Protein AF-A0A8S3BS06-F1 (afdb_monomer)

pLDDT: mean 73.61, std 16.78, range [44.59, 90.75]

Radius of gyration: 25.38 Å; Cα contacts (8 Å, |Δi|>4): 35; chains: 1; bounding box: 79×45×24 Å

Organism: NCBI:txid392030

Foldseek 3Di:
DDDPPPDDPPPPDDPPVDPDDPPDPPQPLADPVLLVVLCVVCVVDDSVVSSVLCVVVSNPSVVSSVVVVVVVPD

Nearest PDB structures (foldseek):
  1wgl-assembly1_A  TM=7.971E-01  e=1.642E-02  Homo sapiens
  2qho-assembly4_H  TM=8.258E-01  e=2.530E-01  Homo sapiens
  2l2d-assembly1_A  TM=7.162E-01  e=2.523E+00  Homo sapiens
  2dzl-assembly1_A  TM=5.157E-01  e=9.333E-01  Homo sapiens
  2dam-assembly1_A  TM=5.999E-01  e=2.228E+00  Homo sapiens

Mean predicted aligned error: 14.72 Å

InterPro domains:
  IPR003892 Ubiquitin system component CUE [PF02845] (32-72)
  IPR003892 Ubiquitin system component CUE [PS51140] (30-73)
  IPR003892 Ubiquitin system component CUE [SM00546] (30-72)
  IPR009060 UBA-like superfamily [SSF46934] (32-72)

Sequence (74 aa):
MDDVNLLNSSTGSSSASSPSNSVIESAAMYSSDDIRTIEEMFPAIDRQIIIDLLEKHGGNKDLVVNNLLQNSVS

Structure (mmCIF, N/CA/C/O backbone):
data_AF-A0A8S3BS06-F1
#
_entry.id   AF-A0A8S3BS06-F1
#
loop_
_atom_site.group_PDB
_atom_site.id
_atom_site.type_symbol
_atom_site.label_atom_id
_atom_site.label_alt_id
_atom_site.label_comp_id
_atom_site.label_asym_id
_atom_site.label_entity_id
_atom_site.label_seq_id
_atom_site.pdbx_PDB_ins_code
_atom_site.Cartn_x
_atom_site.Cartn_y
_atom_site.Cartn_z
_atom_site.occupancy
_atom_site.B_iso_or_equiv
_atom_site.auth_seq_id
_atom_site.auth_comp_id
_atom_site.auth_asym_id
_atom_site.auth_atom_id
_atom_site.pdbx_PDB_model_num
ATOM 1 N N . MET A 1 1 ? 63.641 -37.124 9.033 1.00 55.78 1 MET A N 1
ATOM 2 C CA . MET A 1 1 ? 63.327 -35.974 9.895 1.00 55.78 1 MET A CA 1
ATOM 3 C C . MET A 1 1 ? 64.004 -34.771 9.254 1.00 55.78 1 MET A C 1
ATOM 5 O O . MET A 1 1 ? 65.222 -34.713 9.298 1.00 55.78 1 MET A O 1
ATOM 9 N N . ASP A 1 2 ? 63.365 -33.891 8.492 1.00 55.25 2 ASP A N 1
ATOM 10 C CA . ASP A 1 2 ? 61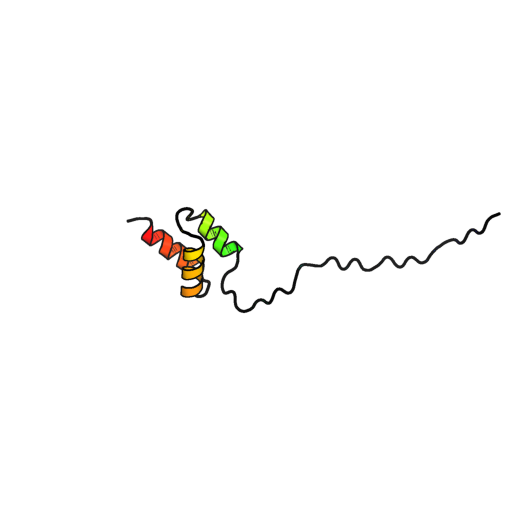.944 -33.635 8.268 1.00 55.25 2 ASP A CA 1
ATOM 11 C C . ASP A 1 2 ? 61.785 -32.963 6.895 1.00 55.25 2 ASP A C 1
ATOM 13 O O . ASP A 1 2 ? 62.534 -32.049 6.544 1.00 55.25 2 ASP A O 1
ATOM 17 N N . ASP A 1 3 ? 60.817 -33.438 6.119 1.00 57.56 3 ASP A N 1
ATOM 18 C CA . ASP A 1 3 ? 60.33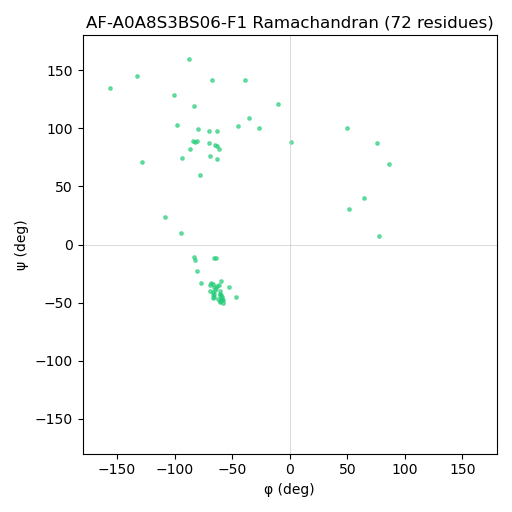6 -32.836 4.883 1.00 57.56 3 ASP A CA 1
ATOM 19 C C . ASP A 1 3 ? 59.722 -31.453 5.165 1.00 57.56 3 ASP A C 1
ATOM 21 O O . ASP A 1 3 ? 58.555 -31.339 5.536 1.00 57.56 3 ASP A O 1
ATOM 25 N N . VAL A 1 4 ? 60.480 -30.372 4.967 1.00 67.00 4 VAL A N 1
ATOM 26 C CA . VAL A 1 4 ? 59.923 -29.006 4.971 1.00 67.00 4 VAL A CA 1
ATOM 27 C C . VAL A 1 4 ? 59.570 -28.578 3.551 1.00 67.00 4 VAL A C 1
ATOM 29 O O . VAL A 1 4 ? 60.244 -27.777 2.907 1.00 67.00 4 VAL A O 1
ATOM 32 N N . ASN A 1 5 ? 58.465 -29.150 3.073 1.00 62.50 5 ASN A N 1
ATOM 33 C CA . ASN A 1 5 ? 57.707 -28.698 1.912 1.00 62.50 5 ASN A CA 1
ATOM 34 C C . ASN A 1 5 ? 57.137 -27.293 2.191 1.00 62.50 5 ASN A C 1
ATOM 36 O O . ASN A 1 5 ? 56.018 -27.133 2.683 1.00 62.50 5 ASN A O 1
ATOM 40 N N . LEU A 1 6 ? 57.950 -26.266 1.950 1.00 65.12 6 LEU A N 1
ATOM 41 C CA . LEU A 1 6 ? 57.569 -24.871 2.112 1.00 65.12 6 LEU A CA 1
ATOM 42 C C . LEU A 1 6 ? 56.822 -24.387 0.865 1.00 65.12 6 LEU A C 1
ATOM 44 O O . LEU A 1 6 ? 57.388 -24.286 -0.219 1.00 65.12 6 LEU A O 1
ATOM 48 N N . LEU A 1 7 ? 55.571 -23.989 1.116 1.00 62.00 7 LEU A N 1
ATOM 49 C CA . LEU A 1 7 ? 54.689 -23.176 0.274 1.00 62.00 7 LEU A CA 1
ATOM 50 C C . LEU A 1 7 ? 53.878 -23.960 -0.768 1.00 62.00 7 LEU A C 1
ATOM 52 O O . LEU A 1 7 ? 53.993 -23.794 -1.980 1.00 62.00 7 LEU A O 1
ATOM 56 N N . ASN A 1 8 ? 52.934 -24.736 -0.228 1.00 55.72 8 ASN A N 1
ATOM 57 C CA . ASN A 1 8 ? 51.604 -24.915 -0.807 1.00 55.72 8 ASN A CA 1
ATOM 58 C C . ASN A 1 8 ? 51.135 -23.601 -1.460 1.00 55.72 8 ASN A C 1
ATOM 60 O O . ASN A 1 8 ? 50.823 -22.619 -0.783 1.00 55.72 8 ASN A O 1
ATOM 64 N N . SER A 1 9 ? 51.095 -23.618 -2.789 1.00 53.97 9 SER A N 1
ATOM 65 C CA . SER A 1 9 ? 50.422 -22.634 -3.623 1.00 53.97 9 SER A CA 1
ATOM 66 C C 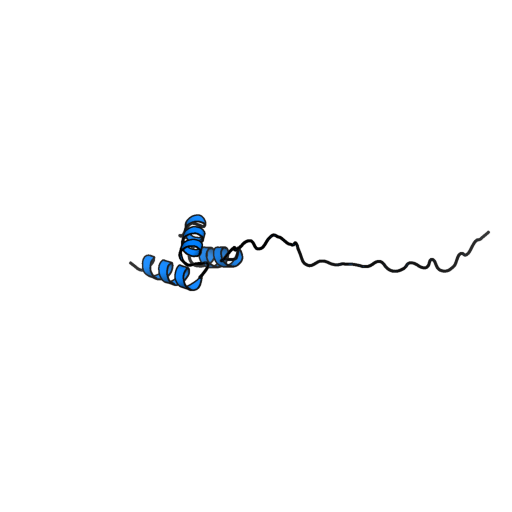. SER A 1 9 ? 48.916 -22.787 -3.429 1.00 53.97 9 SER A C 1
ATOM 68 O O . SER A 1 9 ? 48.222 -23.356 -4.266 1.00 53.97 9 SER A O 1
ATOM 70 N N . SER A 1 10 ? 48.398 -22.303 -2.303 1.00 51.03 10 SER A N 1
ATOM 71 C CA . SER A 1 10 ? 46.962 -22.120 -2.145 1.00 51.03 10 SER A CA 1
ATOM 72 C C . SER A 1 10 ? 46.587 -20.824 -2.832 1.00 51.03 10 SER A C 1
ATOM 74 O O . SER A 1 10 ? 46.600 -19.740 -2.250 1.00 51.03 10 SER A O 1
ATOM 76 N N . THR A 1 11 ? 46.277 -20.973 -4.115 1.00 57.66 11 THR A N 1
ATOM 77 C CA . THR A 1 11 ? 45.327 -20.127 -4.819 1.00 57.66 11 THR A CA 1
ATOM 78 C C . THR A 1 11 ? 44.105 -19.960 -3.919 1.00 57.66 11 THR A C 1
ATOM 80 O O . THR A 1 11 ? 43.289 -20.863 -3.734 1.00 57.66 11 THR A O 1
ATOM 83 N N . GLY A 1 12 ? 44.047 -18.798 -3.272 1.00 54.69 12 GLY A N 1
ATOM 84 C CA . GLY A 1 12 ? 42.927 -18.346 -2.465 1.00 54.69 12 GLY A CA 1
ATOM 85 C C . GLY A 1 12 ? 41.726 -18.151 -3.368 1.00 54.69 12 GLY A C 1
ATOM 86 O O . GLY A 1 12 ? 41.509 -17.074 -3.911 1.00 54.69 12 GLY A O 1
ATOM 87 N N . SER A 1 13 ? 41.040 -19.269 -3.567 1.00 51.22 13 SER A N 1
ATOM 88 C CA . SER A 1 13 ? 39.668 -19.462 -3.992 1.00 51.22 13 SER A CA 1
ATOM 89 C C . SER A 1 13 ? 38.843 -18.184 -4.006 1.00 51.22 13 SER A C 1
ATOM 91 O O . SER A 1 13 ? 38.621 -17.531 -2.990 1.00 51.22 13 SER A O 1
ATOM 93 N N . SER A 1 14 ? 38.352 -17.904 -5.204 1.00 52.12 14 SER A N 1
ATOM 94 C CA . SER A 1 14 ? 37.125 -17.196 -5.508 1.00 52.12 14 SER A CA 1
ATOM 95 C C . SER A 1 14 ? 36.089 -17.321 -4.386 1.00 52.12 14 SER A C 1
ATOM 97 O O . SER A 1 14 ? 35.348 -18.298 -4.320 1.00 52.12 14 SER A O 1
ATOM 99 N N . SER A 1 15 ? 35.973 -16.299 -3.547 1.00 48.34 15 SER A N 1
ATOM 100 C CA . SER A 1 15 ? 34.725 -16.055 -2.831 1.00 48.34 15 SER A CA 1
ATOM 101 C C . SER A 1 15 ? 33.853 -15.212 -3.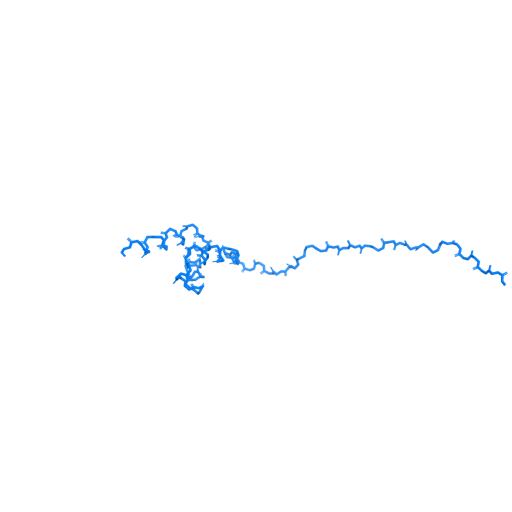743 1.00 48.34 15 SER A C 1
ATOM 103 O O . SER A 1 15 ? 33.811 -13.986 -3.662 1.00 48.34 15 SER A O 1
ATOM 105 N N . ALA A 1 16 ? 33.190 -15.913 -4.664 1.00 57.19 16 ALA A N 1
ATOM 106 C CA . ALA A 1 16 ? 31.956 -15.458 -5.272 1.00 57.19 16 ALA A CA 1
ATOM 107 C C . ALA A 1 16 ? 30.914 -15.322 -4.152 1.00 57.19 16 ALA A C 1
ATOM 109 O O . ALA A 1 16 ? 30.124 -16.224 -3.887 1.00 57.19 16 ALA A O 1
ATOM 110 N N . SER A 1 17 ? 30.960 -14.197 -3.445 1.00 48.53 17 SER A N 1
ATOM 111 C CA . SER A 1 17 ? 29.915 -13.811 -2.509 1.00 48.53 17 SER A CA 1
ATOM 112 C C . SER A 1 17 ? 28.818 -13.128 -3.312 1.00 48.53 17 SER A C 1
ATOM 114 O O . SER A 1 17 ? 28.848 -11.927 -3.568 1.00 48.53 17 SER A O 1
ATOM 116 N N . SER A 1 18 ? 27.902 -13.967 -3.780 1.00 55.69 18 SER A N 1
ATOM 117 C CA . SER A 1 18 ? 26.623 -13.636 -4.399 1.00 55.69 18 SER A CA 1
ATOM 118 C C . SER A 1 18 ? 25.917 -12.443 -3.736 1.00 55.69 18 SER A C 1
ATOM 120 O O . SER A 1 18 ? 25.795 -12.418 -2.512 1.00 55.69 18 SER A O 1
ATOM 122 N N . PRO A 1 19 ? 25.273 -11.573 -4.524 1.00 56.19 19 PRO A N 1
ATOM 123 C CA . PRO A 1 19 ? 23.886 -11.218 -4.292 1.00 56.19 19 PRO A CA 1
ATOM 124 C C . PRO A 1 19 ? 23.054 -12.076 -5.252 1.00 56.19 19 PRO A C 1
ATOM 126 O O . PRO A 1 19 ? 23.151 -11.982 -6.469 1.00 56.19 19 PRO A O 1
ATOM 129 N N . SER A 1 20 ? 22.446 -13.121 -4.706 1.00 50.97 20 SER A N 1
ATOM 130 C CA . SER A 1 20 ? 20.995 -13.148 -4.525 1.00 50.97 20 SER A CA 1
ATOM 131 C C . SER A 1 20 ? 20.264 -13.407 -5.838 1.00 50.97 20 SER A C 1
ATOM 133 O O . SER A 1 20 ? 19.854 -12.498 -6.541 1.00 50.97 20 SER A O 1
ATOM 135 N N . ASN A 1 21 ? 20.107 -14.704 -6.099 1.00 47.09 21 ASN A N 1
ATOM 136 C CA . ASN A 1 21 ? 18.885 -15.316 -6.600 1.00 47.09 21 ASN A CA 1
ATOM 137 C C . ASN A 1 21 ? 18.238 -14.637 -7.821 1.00 47.09 21 ASN A C 1
ATOM 139 O O . ASN A 1 21 ? 17.454 -13.701 -7.693 1.00 47.09 21 ASN A O 1
ATOM 143 N N . SER A 1 22 ? 18.468 -15.212 -9.004 1.00 55.94 22 SER A N 1
ATOM 144 C CA . SER A 1 22 ? 17.568 -15.071 -10.150 1.00 55.94 22 SER A CA 1
ATOM 145 C C . SER A 1 22 ? 16.204 -15.696 -9.826 1.00 55.94 22 SER A C 1
ATOM 147 O O . SER A 1 22 ? 15.867 -16.772 -10.315 1.00 55.94 22 SER A O 1
ATOM 149 N N . VAL A 1 23 ? 15.400 -15.036 -8.993 1.00 51.44 23 VAL A N 1
ATOM 150 C CA . VAL A 1 23 ? 13.955 -15.249 -9.000 1.00 51.44 23 VAL A CA 1
ATOM 151 C C . VAL A 1 23 ? 13.448 -14.435 -10.169 1.00 51.44 23 VAL A C 1
ATOM 153 O O . VAL A 1 23 ? 13.371 -13.219 -10.097 1.00 51.44 23 VAL A O 1
ATOM 156 N N . ILE A 1 24 ? 13.229 -15.137 -11.275 1.00 50.03 24 ILE A N 1
ATOM 157 C CA . ILE A 1 2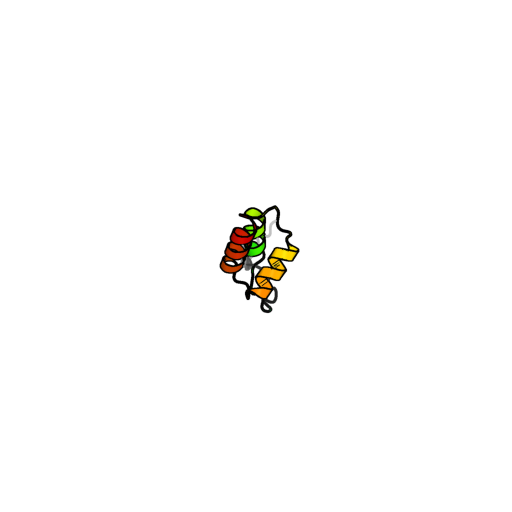4 ? 12.192 -14.889 -12.273 1.00 50.03 24 ILE A CA 1
ATOM 158 C C . ILE A 1 24 ? 11.343 -13.655 -11.905 1.00 50.03 24 ILE A C 1
ATOM 160 O O . ILE A 1 24 ? 10.322 -13.770 -11.231 1.00 50.03 24 ILE A O 1
ATOM 164 N N . GLU A 1 25 ? 11.771 -12.467 -12.335 1.00 50.53 25 GLU A N 1
ATOM 165 C CA . GLU A 1 25 ? 10.979 -11.238 -12.242 1.00 50.53 25 GLU A CA 1
ATOM 166 C C . GLU A 1 25 ? 9.952 -11.272 -13.378 1.00 50.53 25 GLU A C 1
ATOM 168 O O . GLU A 1 25 ? 9.949 -10.483 -14.319 1.00 50.53 25 GLU A O 1
ATOM 173 N N . SER A 1 26 ? 9.106 -12.298 -13.359 1.00 44.59 26 SER A N 1
ATOM 174 C CA . SER A 1 26 ? 7.923 -12.361 -14.196 1.00 44.59 26 SER A CA 1
ATOM 175 C C . SER A 1 26 ? 6.941 -11.328 -13.664 1.00 44.59 26 SER A C 1
ATOM 177 O O . SER A 1 26 ? 6.117 -11.640 -12.815 1.00 44.59 26 SER A O 1
ATOM 179 N N . ALA A 1 27 ? 7.072 -10.096 -14.155 1.00 55.22 27 ALA A N 1
ATOM 180 C CA . ALA A 1 27 ? 6.021 -9.081 -14.183 1.00 55.22 27 ALA A CA 1
ATOM 181 C C . ALA A 1 27 ? 5.296 -8.808 -12.849 1.00 55.22 27 ALA A C 1
ATOM 183 O O . ALA A 1 27 ? 4.122 -8.436 -12.860 1.00 55.22 27 ALA A O 1
ATOM 184 N N . ALA A 1 28 ? 5.965 -8.964 -11.703 1.00 57.25 28 ALA A N 1
ATOM 185 C CA . ALA A 1 28 ? 5.422 -8.472 -10.446 1.00 57.25 28 ALA A CA 1
ATOM 186 C C . ALA A 1 28 ? 5.491 -6.943 -10.502 1.00 57.25 28 ALA A C 1
ATOM 188 O O . ALA A 1 28 ? 6.546 -6.352 -10.299 1.00 57.25 28 ALA A O 1
ATOM 189 N N . MET A 1 29 ? 4.377 -6.295 -10.856 1.00 70.38 29 MET A N 1
ATOM 190 C CA . MET A 1 29 ? 4.320 -4.832 -10.938 1.00 70.38 29 MET A CA 1
ATOM 191 C C . MET A 1 29 ? 4.527 -4.159 -9.568 1.00 70.38 29 MET A C 1
ATOM 193 O O . MET A 1 29 ? 4.736 -2.954 -9.508 1.00 70.38 29 MET A O 1
ATOM 197 N N . TYR A 1 30 ? 4.491 -4.928 -8.479 1.00 79.19 30 TYR A N 1
ATOM 198 C CA . TYR A 1 30 ? 4.666 -4.485 -7.101 1.00 79.19 30 TYR A CA 1
ATOM 199 C C . TYR A 1 30 ? 5.654 -5.387 -6.355 1.00 79.19 30 TYR A C 1
ATOM 201 O O . TYR A 1 30 ? 5.684 -6.603 -6.566 1.00 79.19 30 TYR A O 1
ATOM 209 N N . SER A 1 31 ? 6.437 -4.798 -5.448 1.00 85.38 31 SER A N 1
ATOM 210 C CA . SER A 1 31 ? 7.352 -5.532 -4.575 1.00 85.38 31 SER A CA 1
ATOM 211 C C . SER A 1 31 ? 6.664 -5.992 -3.288 1.00 85.38 31 SER A C 1
ATOM 213 O O . SER A 1 31 ? 5.660 -5.439 -2.834 1.00 85.38 31 SER A O 1
ATOM 215 N N . SER A 1 32 ? 7.256 -6.995 -2.640 1.00 84.81 32 SER A N 1
ATOM 216 C CA . SER A 1 32 ? 6.855 -7.407 -1.289 1.00 84.81 32 SER A CA 1
ATOM 217 C C . SER A 1 32 ? 7.010 -6.265 -0.275 1.00 84.81 32 SER A C 1
ATOM 219 O O . SER A 1 32 ? 6.212 -6.164 0.656 1.00 84.81 32 SER A O 1
ATOM 221 N N . ASP A 1 33 ? 7.991 -5.383 -0.487 1.00 87.69 33 ASP A N 1
ATOM 222 C CA . ASP A 1 33 ? 8.184 -4.164 0.303 1.00 87.69 33 ASP A CA 1
ATOM 223 C C . ASP A 1 33 ? 7.036 -3.160 0.128 1.00 87.69 33 ASP A C 1
ATOM 225 O O . ASP A 1 33 ? 6.620 -2.538 1.107 1.00 87.69 33 ASP A O 1
ATOM 229 N N 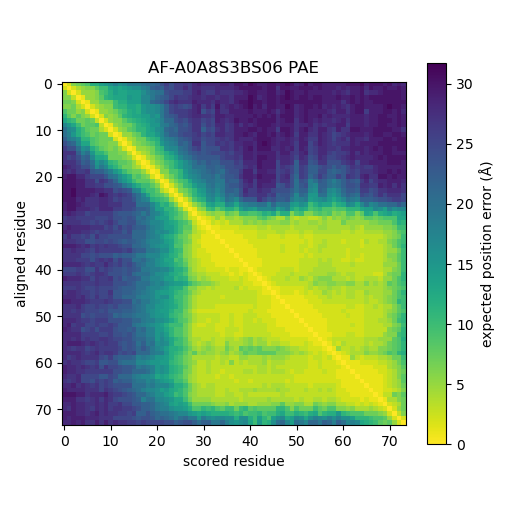. ASP A 1 34 ? 6.465 -3.038 -1.077 1.00 88.00 34 ASP A N 1
ATOM 230 C CA . ASP A 1 34 ? 5.323 -2.147 -1.322 1.00 88.00 34 ASP A CA 1
ATOM 231 C C . ASP A 1 34 ? 4.092 -2.622 -0.554 1.00 88.00 34 ASP A C 1
ATOM 233 O O . ASP A 1 34 ? 3.433 -1.827 0.115 1.00 88.00 34 ASP A O 1
ATOM 237 N N . ILE A 1 35 ? 3.824 -3.933 -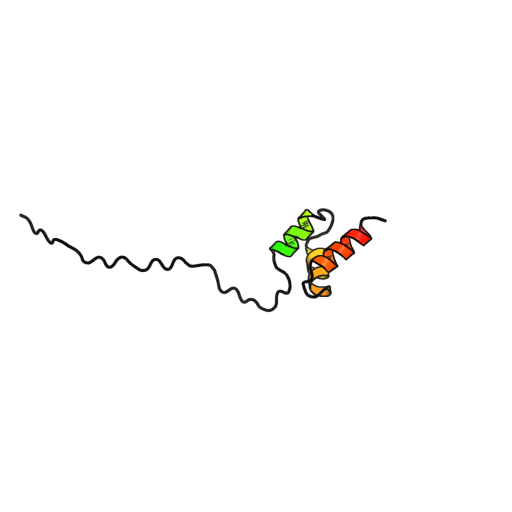0.595 1.00 89.44 35 ILE A N 1
ATOM 238 C CA . ILE A 1 35 ? 2.726 -4.550 0.156 1.00 89.44 35 ILE A CA 1
ATOM 239 C C . ILE A 1 35 ? 2.905 -4.274 1.646 1.00 89.44 35 ILE A C 1
ATOM 241 O O . ILE A 1 35 ? 1.985 -3.770 2.283 1.00 89.44 35 ILE A O 1
ATOM 245 N N . ARG A 1 36 ? 4.102 -4.544 2.184 1.00 90.38 36 ARG A N 1
ATOM 246 C CA . ARG A 1 36 ? 4.412 -4.333 3.601 1.00 90.38 36 ARG A CA 1
ATOM 247 C C . ARG A 1 36 ? 4.232 -2.875 4.013 1.00 90.38 36 ARG A C 1
ATOM 249 O O . ARG A 1 36 ? 3.632 -2.613 5.047 1.00 90.38 36 ARG A O 1
ATOM 256 N N . THR A 1 37 ? 4.699 -1.939 3.190 1.00 90.31 37 THR A N 1
ATOM 257 C CA . THR A 1 37 ? 4.564 -0.500 3.453 1.00 90.31 37 THR A CA 1
ATOM 258 C C . THR A 1 37 ? 3.090 -0.098 3.547 1.00 90.31 37 THR A C 1
ATOM 260 O O . THR A 1 37 ? 2.703 0.647 4.445 1.00 90.31 37 THR A O 1
ATOM 263 N N . ILE A 1 38 ? 2.246 -0.599 2.637 1.00 89.62 38 ILE A N 1
ATOM 264 C CA . ILE A 1 38 ? 0.799 -0.346 2.676 1.00 89.62 38 ILE A CA 1
ATOM 265 C C . ILE A 1 38 ? 0.171 -1.009 3.910 1.00 89.62 38 ILE A C 1
ATOM 267 O O . ILE A 1 38 ? -0.651 -0.378 4.565 1.00 89.62 38 ILE A O 1
ATOM 271 N N . GLU A 1 39 ? 0.580 -2.227 4.265 1.00 90.75 39 GLU A N 1
ATOM 272 C CA . GLU A 1 39 ? 0.116 -2.948 5.460 1.00 90.75 39 GLU A CA 1
ATOM 273 C C . GLU A 1 39 ? 0.442 -2.173 6.751 1.00 90.75 39 GLU A C 1
ATOM 275 O O . GLU A 1 39 ? -0.391 -2.069 7.647 1.00 90.75 39 GLU A O 1
ATOM 280 N N . GLU A 1 40 ? 1.626 -1.554 6.828 1.00 90.06 40 GLU A N 1
ATOM 281 C CA . GLU A 1 40 ? 2.040 -0.716 7.962 1.00 90.06 40 GLU A CA 1
ATOM 282 C C . GLU A 1 40 ? 1.250 0.600 8.046 1.00 90.06 40 GLU A C 1
ATOM 284 O O . GLU A 1 40 ? 0.950 1.068 9.145 1.00 90.06 40 GLU A O 1
ATOM 289 N N . MET A 1 41 ? 0.882 1.196 6.905 1.00 88.75 41 MET A N 1
ATOM 290 C CA . MET A 1 41 ? 0.050 2.408 6.865 1.00 88.75 41 MET A CA 1
ATOM 291 C C . MET A 1 41 ? -1.435 2.118 7.118 1.00 88.75 41 MET A C 1
ATOM 293 O O . MET A 1 41 ? -2.134 2.947 7.703 1.00 88.75 41 MET A O 1
ATOM 297 N N . PHE A 1 42 ? -1.918 0.952 6.688 1.00 89.00 42 PHE A N 1
ATOM 298 C CA . PHE A 1 42 ? -3.308 0.522 6.803 1.00 89.00 42 PHE A CA 1
ATOM 299 C C . PHE A 1 42 ? -3.397 -0.865 7.449 1.00 89.00 42 PHE A C 1
ATOM 301 O O . PHE A 1 42 ? -3.809 -1.820 6.793 1.00 89.00 42 PHE A O 1
ATOM 308 N N . PRO A 1 43 ? -3.111 -0.991 8.756 1.00 87.00 43 PRO A N 1
ATOM 309 C CA . PRO A 1 43 ? -3.162 -2.280 9.454 1.00 87.00 43 PRO A CA 1
ATOM 310 C C . PRO A 1 43 ? -4.580 -2.868 9.544 1.00 87.00 43 PRO A C 1
ATOM 312 O O . PRO A 1 43 ? -4.755 -4.021 9.925 1.00 87.00 43 PRO A O 1
ATOM 315 N N . ALA A 1 44 ? -5.605 -2.073 9.218 1.00 88.12 44 ALA A N 1
ATOM 316 C CA . ALA A 1 44 ? -6.991 -2.517 9.104 1.00 88.12 44 ALA A CA 1
ATOM 317 C C . ALA A 1 44 ? -7.322 -3.146 7.736 1.00 88.12 44 ALA A C 1
ATOM 319 O O . ALA A 1 44 ? -8.407 -3.700 7.574 1.00 88.12 44 ALA A O 1
ATOM 320 N N . ILE A 1 45 ? -6.429 -3.025 6.748 1.00 86.06 45 ILE A N 1
ATOM 321 C CA . ILE A 1 45 ? -6.622 -3.539 5.393 1.00 86.06 45 ILE A CA 1
ATOM 322 C C . ILE A 1 45 ? -5.863 -4.851 5.248 1.00 86.06 45 ILE A C 1
ATOM 324 O O . ILE A 1 45 ? -4.671 -4.943 5.525 1.00 86.06 45 ILE A O 1
ATOM 328 N N . ASP A 1 46 ? -6.576 -5.867 4.777 1.00 90.50 46 ASP A N 1
ATOM 329 C CA . ASP A 1 46 ? -6.023 -7.197 4.585 1.00 90.50 46 ASP A CA 1
ATOM 330 C C . ASP A 1 46 ? -4.978 -7.221 3.466 1.00 90.50 46 ASP A C 1
ATOM 332 O O . ASP A 1 46 ? -5.166 -6.628 2.398 1.00 90.50 46 ASP A O 1
ATOM 336 N N . ARG A 1 47 ? -3.909 -7.997 3.661 1.00 88.12 47 ARG A N 1
ATOM 337 C CA . ARG A 1 47 ? -2.828 -8.161 2.677 1.00 88.12 47 ARG A CA 1
ATOM 338 C C . ARG A 1 47 ? -3.347 -8.553 1.292 1.00 88.12 47 ARG A C 1
ATOM 340 O O . ARG A 1 47 ? -2.831 -8.097 0.275 1.00 88.12 47 ARG A O 1
ATOM 347 N N . GLN A 1 48 ? -4.387 -9.384 1.247 1.00 90.12 48 GLN A N 1
ATOM 348 C CA . GLN A 1 48 ? -5.013 -9.817 -0.001 1.00 90.12 48 GLN A CA 1
ATOM 349 C C . GLN A 1 48 ? -5.653 -8.645 -0.763 1.00 90.12 48 GLN A C 1
ATOM 351 O O . GLN A 1 48 ? -5.557 -8.590 -1.985 1.00 90.12 48 GLN A O 1
ATOM 356 N N . ILE A 1 49 ? -6.254 -7.692 -0.044 1.00 90.00 49 ILE A N 1
ATOM 357 C CA . ILE A 1 49 ? -6.854 -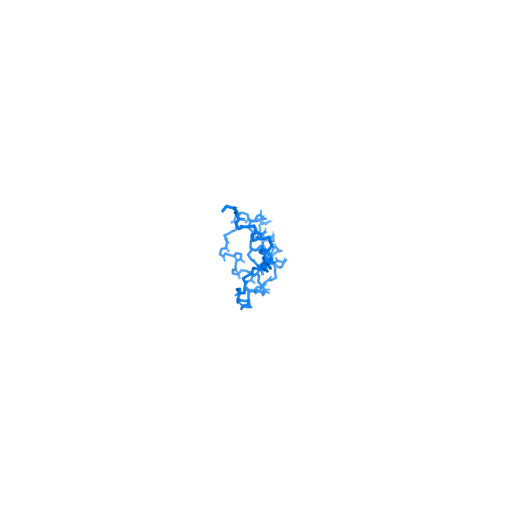6.483 -0.620 1.00 90.00 49 ILE A CA 1
ATOM 358 C C . ILE A 1 49 ? -5.760 -5.563 -1.163 1.00 90.00 49 ILE A C 1
ATOM 360 O O . ILE A 1 49 ? -5.911 -5.001 -2.243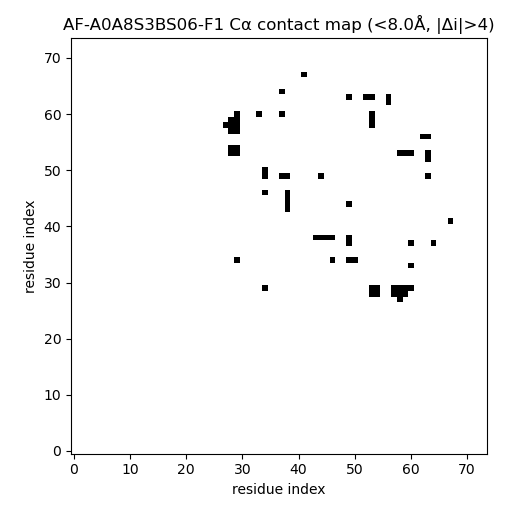 1.00 90.00 49 ILE A O 1
ATOM 364 N N . ILE A 1 50 ? -4.636 -5.444 -0.454 1.00 89.31 50 ILE A N 1
ATOM 365 C CA . ILE A 1 50 ? -3.478 -4.668 -0.915 1.00 89.31 50 ILE A CA 1
ATOM 366 C C . ILE A 1 50 ? -2.960 -5.213 -2.249 1.00 89.31 50 ILE A C 1
ATOM 368 O O . ILE A 1 50 ? -2.733 -4.438 -3.175 1.00 89.31 50 ILE A O 1
ATOM 372 N N . ILE A 1 51 ? -2.812 -6.537 -2.354 1.00 89.81 51 ILE A N 1
ATOM 373 C CA . ILE A 1 51 ? -2.386 -7.212 -3.587 1.00 89.81 51 ILE A CA 1
ATOM 374 C C . ILE A 1 51 ? -3.386 -6.951 -4.718 1.00 89.81 51 ILE A C 1
ATOM 376 O O . ILE A 1 51 ? -2.971 -6.513 -5.785 1.00 89.81 51 ILE A O 1
ATOM 380 N N . ASP A 1 52 ? -4.686 -7.129 -4.469 1.00 90.12 52 ASP A N 1
ATOM 381 C CA . ASP A 1 52 ? -5.737 -6.907 -5.472 1.00 90.12 52 ASP A CA 1
ATOM 382 C C . ASP A 1 52 ? -5.753 -5.453 -5.976 1.00 90.12 52 ASP A C 1
ATOM 384 O O . ASP A 1 52 ? -5.817 -5.195 -7.180 1.00 90.12 52 ASP A O 1
ATOM 388 N N . LEU A 1 53 ? -5.604 -4.477 -5.071 1.00 89.62 53 LEU A N 1
ATOM 389 C CA . LEU A 1 53 ? -5.484 -3.071 -5.448 1.00 89.62 53 LEU A CA 1
ATOM 390 C C . LEU A 1 53 ? -4.197 -2.794 -6.228 1.00 89.62 53 LEU A C 1
ATOM 392 O O . LEU A 1 53 ? -4.242 -2.056 -7.212 1.00 89.62 53 LEU A O 1
ATOM 396 N N . LEU A 1 54 ? -3.061 -3.359 -5.819 1.00 88.94 54 LEU A N 1
ATOM 397 C CA . LEU A 1 54 ? -1.806 -3.203 -6.548 1.00 88.94 54 LEU A CA 1
ATOM 398 C C . LEU A 1 54 ? -1.928 -3.798 -7.951 1.00 88.94 54 LEU A C 1
ATOM 400 O O . LEU A 1 54 ? -1.611 -3.104 -8.908 1.00 88.94 54 LEU A O 1
ATOM 404 N N . GLU A 1 55 ? -2.467 -5.004 -8.116 1.00 87.69 55 GLU A N 1
ATOM 405 C CA . GLU A 1 55 ? -2.729 -5.600 -9.432 1.00 87.69 55 GLU A CA 1
ATOM 406 C C . GLU A 1 55 ? -3.653 -4.717 -10.279 1.00 87.69 55 GLU A C 1
ATOM 408 O O . GLU A 1 55 ? -3.332 -4.383 -11.422 1.00 87.69 55 GLU A O 1
ATOM 413 N N . LYS A 1 56 ? -4.760 -4.248 -9.697 1.00 88.06 56 LYS A N 1
ATOM 414 C CA . LYS A 1 56 ? -5.733 -3.377 -10.367 1.00 88.06 56 LYS A CA 1
ATOM 415 C C . LYS A 1 56 ? -5.139 -2.041 -10.813 1.00 88.06 56 LYS A C 1
ATOM 417 O O . LYS A 1 56 ? -5.534 -1.506 -11.849 1.00 88.06 56 LYS A O 1
ATOM 422 N N . HIS A 1 57 ? -4.210 -1.495 -10.035 1.00 88.50 57 HIS A N 1
ATOM 423 C CA . HIS A 1 57 ? -3.530 -0.234 -10.317 1.00 88.50 57 HIS A CA 1
ATOM 424 C C . HIS A 1 57 ? -2.186 -0.416 -11.042 1.00 88.50 57 HIS A C 1
ATOM 426 O O . HIS A 1 57 ? -1.449 0.558 -11.194 1.00 88.50 57 HIS A O 1
ATOM 432 N N . GLY A 1 58 ? -1.864 -1.627 -11.510 1.00 83.62 58 GLY A N 1
ATOM 433 C CA . GLY A 1 58 ? -0.632 -1.907 -12.248 1.00 83.62 58 GLY A CA 1
ATOM 434 C C . GLY A 1 58 ? 0.632 -1.707 -11.409 1.00 83.62 58 GLY A C 1
ATOM 435 O O . GLY A 1 58 ? 1.605 -1.123 -11.873 1.00 83.62 58 GLY A O 1
ATOM 436 N N . GLY A 1 59 ? 0.585 -2.119 -10.144 1.00 82.75 59 GLY A N 1
ATOM 437 C CA . GLY A 1 59 ? 1.664 -2.001 -9.167 1.00 82.75 59 GLY A CA 1
ATOM 438 C C . GLY A 1 59 ? 1.853 -0.615 -8.568 1.00 82.75 59 GLY A C 1
ATOM 439 O O . GLY A 1 59 ? 2.807 -0.372 -7.834 1.00 82.75 59 GLY A O 1
ATOM 440 N N . ASN A 1 60 ? 0.953 0.321 -8.864 1.00 87.44 60 ASN A N 1
ATOM 441 C CA . ASN A 1 60 ? 1.137 1.704 -8.465 1.00 87.44 60 ASN A CA 1
ATOM 442 C C . ASN A 1 60 ? 0.713 1.939 -7.006 1.00 87.44 60 ASN A C 1
ATOM 444 O O . ASN A 1 60 ? -0.433 2.305 -6.724 1.00 87.44 60 ASN A O 1
ATOM 448 N N . LYS A 1 61 ? 1.658 1.738 -6.080 1.00 87.69 61 LYS A N 1
ATOM 449 C CA . LYS A 1 61 ? 1.479 1.912 -4.629 1.00 87.69 61 LYS A CA 1
ATOM 450 C C . LYS A 1 61 ? 0.784 3.224 -4.273 1.00 87.69 61 LYS A C 1
ATOM 452 O O . LYS A 1 61 ? -0.125 3.224 -3.452 1.00 87.69 61 LYS A O 1
ATOM 457 N N . ASP A 1 62 ? 1.177 4.342 -4.873 1.00 89.75 62 ASP A N 1
ATOM 458 C CA . ASP A 1 62 ? 0.662 5.654 -4.469 1.00 89.75 62 ASP A CA 1
ATOM 459 C C . ASP A 1 62 ? -0.824 5.829 -4.813 1.00 89.75 62 ASP A C 1
ATOM 461 O O . ASP A 1 62 ? -1.572 6.436 -4.043 1.00 89.75 62 ASP A O 1
ATOM 465 N N . LEU A 1 63 ? -1.286 5.221 -5.914 1.00 89.12 63 LEU A N 1
ATOM 466 C CA . LEU A 1 63 ? -2.714 5.161 -6.237 1.00 89.12 63 LEU A CA 1
ATOM 467 C C . LEU A 1 63 ? -3.479 4.310 -5.225 1.00 89.12 63 LEU A C 1
ATOM 469 O O . LEU A 1 63 ? -4.546 4.725 -4.776 1.00 89.12 63 LEU A O 1
ATOM 473 N N . VAL A 1 64 ? -2.925 3.156 -4.842 1.00 90.19 64 VAL A N 1
ATOM 474 C CA . VAL A 1 64 ? -3.519 2.270 -3.831 1.00 90.19 64 VAL A CA 1
ATOM 475 C C . VAL A 1 64 ? -3.649 2.993 -2.495 1.00 90.19 64 VAL A C 1
ATOM 477 O O . VAL A 1 64 ? -4.735 3.045 -1.929 1.00 90.19 64 VAL A O 1
ATOM 480 N N . VAL A 1 65 ? -2.574 3.629 -2.030 1.00 89.56 65 VAL A N 1
ATOM 481 C CA . VAL A 1 65 ? -2.550 4.394 -0.778 1.00 89.56 65 VAL A CA 1
ATOM 482 C C . VAL A 1 65 ? -3.562 5.531 -0.807 1.00 89.56 65 VAL A C 1
ATOM 484 O O . VAL A 1 65 ? -4.338 5.673 0.131 1.00 89.56 65 VAL A O 1
ATOM 487 N N . ASN A 1 66 ? -3.614 6.315 -1.885 1.00 88.50 66 ASN A N 1
ATOM 488 C CA . ASN A 1 66 ? -4.583 7.403 -2.006 1.00 88.50 66 ASN A CA 1
ATOM 489 C C . ASN A 1 66 ? -6.034 6.886 -2.015 1.00 88.50 66 ASN A C 1
ATOM 491 O O . ASN A 1 66 ? -6.932 7.514 -1.455 1.00 88.50 66 ASN A O 1
ATOM 495 N N . ASN A 1 67 ? -6.280 5.727 -2.627 1.00 87.88 67 ASN A N 1
ATOM 496 C CA . ASN A 1 67 ? -7.593 5.086 -2.622 1.00 87.88 67 ASN A CA 1
ATOM 497 C C . ASN A 1 67 ? -7.979 4.628 -1.203 1.00 87.88 67 ASN A C 1
ATOM 499 O O . ASN A 1 67 ? -9.071 4.933 -0.726 1.00 87.88 67 ASN A O 1
ATOM 503 N N . LEU A 1 68 ? -7.056 3.982 -0.485 1.00 88.19 68 LEU A N 1
ATOM 504 C CA . LEU A 1 68 ? -7.266 3.550 0.900 1.00 88.19 68 LEU A CA 1
ATOM 505 C C . LEU A 1 68 ? -7.455 4.737 1.862 1.00 88.19 68 LEU A C 1
ATOM 507 O O . LEU A 1 68 ? -8.341 4.688 2.711 1.00 88.19 68 LEU A O 1
ATOM 511 N N . LEU A 1 69 ? -6.706 5.835 1.694 1.00 87.38 69 LEU A N 1
ATOM 512 C CA . LEU A 1 69 ? -6.901 7.071 2.467 1.00 87.38 69 LEU A CA 1
ATOM 513 C C . LEU A 1 69 ? -8.310 7.639 2.284 1.00 87.38 69 LEU A C 1
ATOM 515 O O . LEU A 1 69 ? -8.950 8.005 3.263 1.00 87.38 69 LEU A O 1
ATOM 519 N N . GLN A 1 70 ? -8.805 7.698 1.047 1.00 83.38 70 GLN A N 1
ATOM 520 C CA . GLN A 1 70 ? -10.134 8.243 0.759 1.00 83.38 70 GLN A CA 1
ATOM 521 C C . GLN A 1 70 ? -11.263 7.378 1.338 1.00 83.38 70 GLN A C 1
ATOM 523 O O . GLN A 1 70 ? -12.271 7.923 1.779 1.00 83.38 70 GLN A O 1
ATOM 528 N N . ASN A 1 71 ? -11.089 6.053 1.381 1.00 71.12 71 ASN A N 1
ATOM 529 C CA . ASN A 1 71 ? -12.085 5.137 1.948 1.00 71.12 71 ASN A CA 1
ATOM 530 C C . ASN A 1 71 ? -12.041 5.055 3.487 1.00 71.12 71 ASN A C 1
ATOM 532 O O . ASN A 1 71 ? -13.049 4.707 4.092 1.00 71.12 71 ASN A O 1
ATOM 536 N N . SER A 1 72 ? -10.919 5.396 4.130 1.00 62.84 72 SER A N 1
ATOM 537 C CA . SER A 1 72 ? -10.788 5.374 5.599 1.00 62.84 72 SER A CA 1
ATOM 538 C C . SER A 1 72 ? -11.342 6.612 6.322 1.00 62.84 72 SER A C 1
ATOM 540 O O . SER A 1 72 ? -11.469 6.577 7.542 1.00 62.84 72 SER A O 1
ATOM 542 N N . VAL A 1 73 ? -11.638 7.716 5.622 1.00 56.16 73 VAL A N 1
ATOM 543 C CA . VAL A 1 73 ? -11.994 9.020 6.240 1.00 56.16 73 VAL A CA 1
ATOM 544 C C . VAL A 1 73 ? -13.488 9.375 6.073 1.00 56.16 73 VAL A C 1
ATOM 546 O O . VAL A 1 73 ? -13.854 10.546 6.123 1.00 56.16 73 VAL A O 1
ATOM 549 N N . SER A 1 74 ? -14.377 8.393 5.874 1.00 45.41 74 SER A N 1
ATOM 550 C CA . SER A 1 74 ? -15.843 8.615 5.875 1.00 45.41 74 SER A CA 1
ATOM 551 C C . SER A 1 74 ? -16.507 8.230 7.191 1.00 45.41 74 SER A C 1
ATOM 553 O O . SER A 1 74 ? -16.131 7.181 7.754 1.00 45.41 74 SER A O 1
#

Secondary structure (DSSP, 8-state):
----------------------------SS-HHHHHHHHHH-TTS-HHHHHHHHHHTTT-HHHHHHHHHHHHT-

Solvent-accessible surface area (backbone atoms only — not comparable to full-atom values): 4903 Å² total; per-residue (Å²): 141,77,91,78,83,79,73,82,83,71,77,80,68,84,79,80,76,74,85,75,76,92,68,79,80,75,78,65,59,51,52,74,63,54,52,49,54,50,36,72,75,36,74,89,50,54,71,67,55,51,50,53,42,24,62,76,52,65,23,36,57,69,62,42,52,54,50,52,55,64,68,69,74,116